Protein AF-A0A7V0UKB4-F1 (afdb_monomer)

Radius of gyration: 16.78 Å; Cα contacts (8 Å, |Δi|>4): 162; chains: 1; bounding box: 41×26×54 Å

Secondary structure (DSSP, 8-state):
----HHHHHHHHHHHHHHHHHHHHHHTTTS-HHHHGGGHHHHHHHHHHHHHHHHHHH-SS-HHHHHHHHHHHHHHHHHHHHHHHHSSSHHHHHHH-HHHHHHHHHHHHHHHHHHHHHHHHHHHHHHHHHHTT-

Solvent-accessible surface area (backbone atoms only — not comparable to full-atom values): 6764 Å² total; per-residue (Å²): 134,82,81,63,61,70,60,35,52,52,52,13,54,52,50,50,52,48,53,50,51,53,51,56,56,47,58,76,78,46,54,68,84,69,48,59,80,45,43,37,59,49,38,18,61,61,20,20,62,52,6,29,50,50,19,74,74,37,94,58,62,22,43,59,50,5,36,48,20,21,50,50,27,46,51,50,53,52,49,52,42,34,71,74,64,75,42,62,59,70,58,33,67,73,56,34,62,68,52,47,54,48,22,52,50,29,23,22,49,14,6,25,52,17,1,41,53,45,47,51,55,51,53,54,53,50,54,62,64,58,71,76,112

Mean predicted aligned error: 4.56 Å

pLDDT: mean 92.02, std 8.76, range [48.03, 98.44]

Sequence (133 aa):
MKIHWIWILVVAVLFEAALFAITAVLSLFMTTETILPAVPVMVFVVGIPFGMWIARKAAAGAVLHGALVGVVATLIYLGLILGQFGSLTPVIEMYGPVAFYSANALKILGCIAGAYAAARRRSDHRLASGSVR

Foldseek 3Di:
DDQPVVLLLVLLVVLLVVLVVVVVVVVVPDDLVVVLVCLLVVLLQSLQVSLLVQLVVDPDDSLVSLLSSLVSSLVVVVVVCCVVPVDCVVVCVSNPVVSVVSSSVSNSVSSNNNSVVNVVVVVVVVVVVVVPD

Structure (mmCIF, N/CA/C/O backbone):
data_AF-A0A7V0UKB4-F1
#
_entry.id   AF-A0A7V0UKB4-F1
#
loop_
_atom_site.group_PDB
_atom_site.id
_atom_site.type_symbol
_atom_site.label_atom_id
_atom_site.label_alt_id
_atom_site.label_comp_id
_atom_site.label_asym_id
_atom_site.label_entity_id
_atom_site.label_seq_id
_atom_site.pdbx_PDB_ins_code
_atom_site.Cartn_x
_atom_site.Cartn_y
_atom_site.Cartn_z
_atom_site.occupancy
_atom_site.B_iso_or_equiv
_atom_site.auth_seq_id
_atom_site.auth_comp_id
_atom_site.auth_asym_id
_atom_site.auth_atom_id
_atom_site.pdbx_PDB_model_num
ATOM 1 N N . MET A 1 1 ? -16.731 11.458 14.442 1.00 65.44 1 MET A N 1
ATOM 2 C CA . MET A 1 1 ? -15.516 10.607 14.383 1.00 65.44 1 MET A CA 1
ATOM 3 C C . MET A 1 1 ? -14.300 11.522 14.293 1.00 65.44 1 MET A C 1
ATOM 5 O O . MET A 1 1 ? -14.372 12.475 13.532 1.00 65.44 1 MET A O 1
ATOM 9 N N . LYS A 1 2 ? -13.229 11.297 15.068 1.00 82.00 2 LYS A N 1
ATOM 10 C CA . LYS A 1 2 ? -11.985 12.089 14.967 1.00 82.00 2 LYS A CA 1
ATOM 11 C C . LYS A 1 2 ? -10.978 11.338 14.091 1.00 82.00 2 LYS A C 1
ATOM 13 O O . LYS A 1 2 ? -10.694 10.174 14.373 1.00 82.00 2 LYS A O 1
ATOM 18 N N . ILE A 1 3 ? -10.484 11.986 13.036 1.00 85.44 3 ILE A N 1
ATOM 19 C CA . ILE A 1 3 ? -9.481 11.421 12.122 1.00 85.44 3 ILE A CA 1
ATOM 20 C C . ILE A 1 3 ? -8.088 11.695 12.695 1.00 85.44 3 ILE A C 1
ATOM 22 O O . ILE A 1 3 ? -7.735 12.844 12.953 1.00 85.44 3 ILE A O 1
ATOM 26 N N . HIS A 1 4 ? -7.291 10.645 12.896 1.00 88.06 4 HIS A N 1
ATOM 27 C CA . HIS A 1 4 ? -5.933 10.755 13.442 1.00 88.06 4 HIS A CA 1
ATOM 28 C C . HIS A 1 4 ? -4.898 10.905 12.319 1.00 88.06 4 HIS A C 1
ATOM 30 O O . HIS A 1 4 ? -4.139 9.978 12.038 1.00 88.06 4 HIS A O 1
ATOM 36 N N . TRP A 1 5 ? -4.871 12.075 11.677 1.00 92.81 5 TRP A N 1
ATOM 37 C CA . TRP A 1 5 ? -4.040 12.354 10.495 1.00 92.81 5 TRP A CA 1
ATOM 38 C C . TRP A 1 5 ? -2.553 12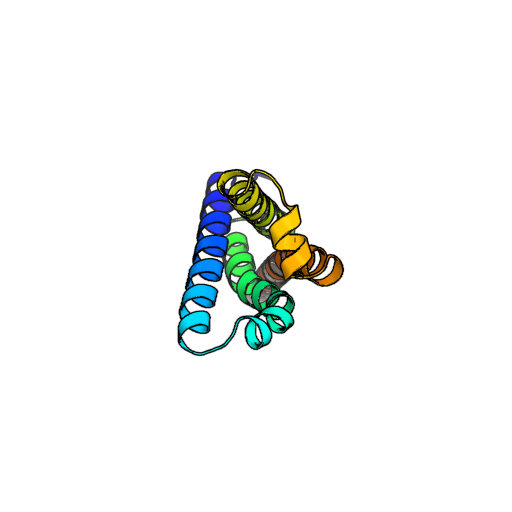.041 10.670 1.00 92.81 5 TRP A C 1
ATOM 40 O O . TRP A 1 5 ? -1.960 11.430 9.788 1.00 92.81 5 TRP A O 1
ATOM 50 N N . ILE A 1 6 ? -1.968 12.383 11.822 1.00 94.25 6 ILE A N 1
ATOM 51 C CA . ILE A 1 6 ? -0.550 12.109 12.102 1.00 94.25 6 ILE A CA 1
ATOM 52 C C . ILE A 1 6 ? -0.266 10.605 12.023 1.00 94.25 6 ILE A C 1
ATOM 54 O O . ILE A 1 6 ? 0.684 10.187 11.372 1.00 94.25 6 ILE A O 1
ATOM 58 N N . TRP A 1 7 ? -1.119 9.774 12.628 1.00 94.44 7 TRP A N 1
ATOM 59 C CA . TRP A 1 7 ? -0.951 8.322 12.575 1.00 94.44 7 TRP A CA 1
ATOM 60 C C . TRP A 1 7 ? -1.190 7.763 11.176 1.00 94.44 7 TRP A C 1
ATOM 62 O O . TRP A 1 7 ? -0.492 6.838 10.782 1.00 94.44 7 TRP A O 1
ATOM 72 N N . ILE A 1 8 ? -2.134 8.325 10.418 1.00 95.38 8 ILE A N 1
ATOM 73 C CA . ILE A 1 8 ? -2.355 7.930 9.021 1.00 95.38 8 ILE A CA 1
ATOM 74 C C . ILE A 1 8 ? -1.086 8.176 8.200 1.00 95.38 8 ILE A C 1
ATOM 76 O O . ILE A 1 8 ? -0.631 7.266 7.515 1.00 95.38 8 ILE A O 1
ATOM 80 N N . LEU A 1 9 ? -0.486 9.365 8.319 1.00 96.62 9 LEU A N 1
ATOM 81 C CA . LEU A 1 9 ? 0.752 9.719 7.622 1.00 96.62 9 LEU A CA 1
ATOM 82 C C . LEU A 1 9 ? 1.917 8.817 8.040 1.00 96.62 9 LEU A C 1
ATOM 84 O O . LEU A 1 9 ? 2.586 8.256 7.179 1.00 96.62 9 LEU A O 1
ATOM 88 N N . VAL A 1 10 ? 2.128 8.621 9.346 1.00 96.94 10 VAL A N 1
ATOM 89 C CA . VAL A 1 10 ? 3.209 7.764 9.863 1.00 96.94 10 VAL A CA 1
ATOM 90 C C . VAL A 1 10 ? 3.071 6.330 9.353 1.00 96.94 10 VAL A C 1
ATOM 92 O O . VAL A 1 10 ? 4.035 5.757 8.853 1.00 96.94 10 VAL A O 1
ATOM 95 N N . VAL A 1 11 ? 1.875 5.746 9.446 1.00 96.94 11 VAL A N 1
ATOM 96 C CA . VAL A 1 11 ? 1.633 4.370 8.991 1.00 96.94 11 VAL A CA 1
ATOM 97 C C . VAL A 1 11 ? 1.789 4.268 7.471 1.00 96.94 11 VAL A C 1
ATOM 99 O O . VAL A 1 11 ? 2.372 3.295 7.005 1.00 96.94 11 VAL A O 1
ATOM 102 N N . ALA A 1 12 ? 1.333 5.261 6.703 1.00 97.44 12 ALA A N 1
ATOM 103 C CA . ALA A 1 12 ? 1.482 5.280 5.248 1.00 97.44 12 ALA A CA 1
ATOM 104 C C . ALA A 1 12 ? 2.952 5.375 4.804 1.00 97.44 12 ALA A C 1
ATOM 106 O O . ALA A 1 12 ? 3.374 4.621 3.931 1.00 97.44 12 ALA A O 1
ATOM 107 N N . VAL A 1 13 ? 3.749 6.241 5.440 1.00 97.81 13 VAL A N 1
ATOM 108 C CA . VAL A 1 13 ? 5.193 6.353 5.170 1.00 97.81 13 VAL A CA 1
ATOM 109 C C . VAL A 1 13 ? 5.910 5.048 5.503 1.00 97.81 13 VAL A C 1
ATOM 111 O O . VAL A 1 13 ? 6.702 4.561 4.702 1.00 97.81 13 VAL A O 1
ATOM 114 N N . LEU A 1 14 ? 5.620 4.452 6.662 1.00 97.75 14 LEU A N 1
ATOM 115 C CA . LEU A 1 14 ? 6.235 3.183 7.057 1.00 97.75 14 LEU A CA 1
ATOM 116 C C . LEU A 1 14 ? 5.819 2.026 6.148 1.00 97.75 14 LEU A C 1
ATOM 118 O O . LEU A 1 14 ? 6.617 1.123 5.912 1.00 97.75 14 LEU A O 1
ATOM 122 N N . PHE A 1 15 ? 4.593 2.051 5.633 1.00 97.75 15 PHE A N 1
ATOM 123 C CA . PHE A 1 15 ? 4.121 1.060 4.680 1.00 97.75 15 PHE A CA 1
ATOM 124 C C . PHE A 1 15 ? 4.883 1.143 3.353 1.00 97.75 15 PHE A C 1
ATOM 12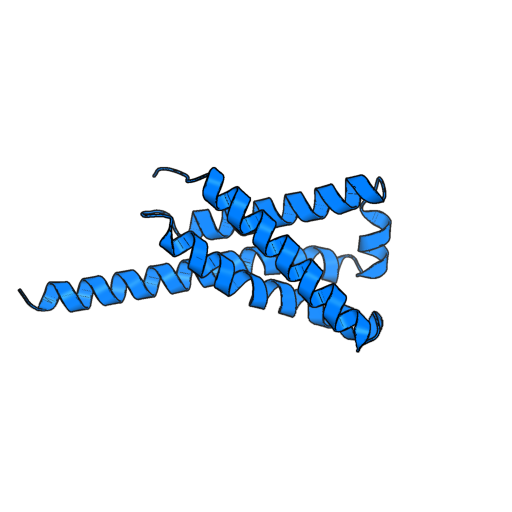6 O O . PHE A 1 15 ? 5.386 0.121 2.890 1.00 97.75 15 PHE A O 1
ATOM 133 N N . GLU A 1 16 ? 5.053 2.340 2.787 1.00 96.69 16 GLU A N 1
ATOM 134 C CA . GLU A 1 16 ? 5.885 2.515 1.587 1.00 96.69 16 GLU A CA 1
ATOM 135 C C . GLU A 1 16 ? 7.349 2.152 1.855 1.00 96.69 16 GLU A C 1
ATOM 137 O O . GLU A 1 16 ? 7.953 1.419 1.076 1.00 96.69 16 GLU A O 1
AT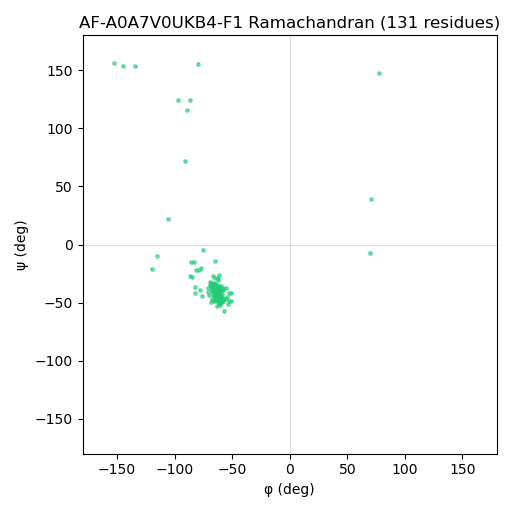OM 142 N N . ALA A 1 17 ? 7.911 2.568 2.994 1.00 97.38 17 ALA A N 1
ATOM 143 C CA . ALA A 1 17 ? 9.271 2.193 3.380 1.00 97.38 17 ALA A CA 1
ATOM 144 C C . ALA A 1 17 ? 9.444 0.666 3.475 1.00 97.38 17 ALA A C 1
ATOM 146 O O . ALA A 1 17 ? 10.461 0.132 3.035 1.00 97.38 17 ALA A O 1
ATOM 147 N N . ALA A 1 18 ? 8.442 -0.048 3.996 1.00 97.38 18 ALA A N 1
ATOM 148 C CA . ALA A 1 18 ? 8.447 -1.505 4.043 1.00 97.38 18 ALA A CA 1
ATOM 149 C C . ALA A 1 18 ? 8.394 -2.126 2.641 1.00 97.38 18 ALA A C 1
ATOM 151 O O . ALA A 1 18 ? 9.144 -3.062 2.373 1.00 97.38 18 ALA A O 1
ATOM 152 N N . LEU A 1 19 ? 7.563 -1.603 1.733 1.00 95.75 19 LEU A N 1
ATOM 153 C CA . LEU A 1 19 ? 7.509 -2.078 0.346 1.00 95.75 19 LEU A CA 1
ATOM 154 C C . LEU A 1 19 ? 8.835 -1.855 -0.388 1.00 95.75 19 LEU A C 1
ATOM 156 O O . LEU A 1 19 ? 9.311 -2.769 -1.064 1.00 95.75 19 LEU A O 1
ATOM 160 N N . PHE A 1 20 ? 9.463 -0.690 -0.213 1.00 94.69 20 PHE A N 1
ATOM 161 C CA . PHE A 1 20 ? 10.794 -0.422 -0.757 1.00 94.69 20 PHE A CA 1
ATOM 162 C C . PHE A 1 20 ? 11.843 -1.373 -0.183 1.00 94.69 20 PHE A C 1
ATOM 164 O O . PHE A 1 20 ? 12.607 -1.952 -0.950 1.00 94.69 20 PHE A O 1
ATOM 171 N N . ALA A 1 21 ? 11.858 -1.584 1.135 1.00 96.94 21 ALA A N 1
ATOM 172 C CA . ALA A 1 21 ? 12.803 -2.493 1.776 1.00 96.94 21 ALA A CA 1
ATOM 173 C C . ALA A 1 21 ? 12.630 -3.941 1.289 1.00 96.94 21 ALA A C 1
ATOM 175 O O . ALA A 1 21 ? 13.610 -4.583 0.918 1.00 96.94 21 ALA A O 1
ATOM 176 N N . ILE A 1 22 ? 11.391 -4.443 1.232 1.00 95.69 22 ILE A N 1
ATOM 177 C CA . ILE A 1 22 ? 11.093 -5.797 0.743 1.00 95.69 22 ILE A CA 1
ATOM 178 C C . ILE A 1 22 ? 11.524 -5.938 -0.717 1.00 95.69 22 ILE A C 1
ATOM 180 O O . ILE A 1 22 ? 12.214 -6.894 -1.060 1.00 95.69 22 ILE A O 1
ATOM 184 N N . THR A 1 23 ? 11.166 -4.975 -1.567 1.00 92.44 23 THR A N 1
ATOM 185 C CA . THR A 1 23 ? 11.519 -5.013 -2.992 1.00 92.44 23 THR A CA 1
ATOM 186 C C . THR A 1 23 ? 13.033 -4.945 -3.188 1.00 92.44 23 THR A C 1
ATOM 188 O O . THR A 1 23 ? 13.573 -5.720 -3.968 1.00 92.44 23 THR A O 1
ATOM 191 N N . ALA A 1 24 ? 13.736 -4.084 -2.446 1.00 94.12 24 ALA A N 1
ATOM 192 C CA . ALA A 1 24 ? 15.192 -3.981 -2.506 1.00 94.12 24 ALA A CA 1
ATOM 193 C C . ALA A 1 24 ? 15.873 -5.299 -2.116 1.00 94.12 24 ALA A C 1
ATOM 195 O O . ALA A 1 24 ? 16.783 -5.735 -2.813 1.00 94.12 24 ALA A O 1
ATOM 196 N N . VAL A 1 25 ? 15.402 -5.956 -1.050 1.00 95.75 25 VAL A N 1
ATOM 197 C CA . VAL A 1 25 ? 15.921 -7.264 -0.629 1.00 95.75 25 VAL A CA 1
ATOM 198 C C . VAL A 1 25 ? 15.628 -8.335 -1.680 1.00 95.75 25 VAL A C 1
ATOM 200 O O . VAL A 1 25 ? 16.528 -9.095 -2.021 1.00 95.75 25 VAL A O 1
ATOM 203 N N . LEU A 1 26 ? 14.414 -8.391 -2.237 1.00 94.75 26 LEU A N 1
ATOM 204 C CA . LEU A 1 26 ? 14.070 -9.360 -3.286 1.00 94.75 26 LEU A CA 1
ATOM 205 C C . LEU A 1 26 ? 14.928 -9.183 -4.542 1.00 94.75 26 LEU A C 1
ATOM 207 O O . LEU A 1 26 ? 15.367 -10.179 -5.112 1.00 94.75 26 LEU A O 1
ATOM 211 N N . SER A 1 27 ? 15.235 -7.943 -4.928 1.00 92.88 27 SER A N 1
ATOM 212 C CA . SER A 1 27 ? 16.106 -7.635 -6.070 1.00 92.88 27 SER A CA 1
ATOM 213 C C . SER A 1 27 ? 17.559 -8.096 -5.889 1.00 92.88 27 SER A C 1
ATOM 215 O O . SER A 1 27 ? 18.297 -8.147 -6.868 1.00 92.88 27 SER A O 1
ATOM 217 N N . LEU A 1 28 ? 17.987 -8.455 -4.670 1.00 95.81 28 LEU A N 1
ATOM 218 C CA . LEU A 1 28 ? 19.292 -9.093 -4.439 1.00 95.81 28 LEU A CA 1
ATOM 219 C C . LEU A 1 28 ? 19.298 -10.579 -4.825 1.00 95.81 28 LEU A C 1
ATOM 221 O O . LEU A 1 28 ? 20.367 -11.152 -5.024 1.00 95.81 28 LEU A O 1
ATOM 225 N N . PHE A 1 29 ? 18.123 -11.209 -4.906 1.00 95.56 29 PHE A N 1
ATOM 226 C CA . PHE A 1 29 ? 17.977 -12.654 -5.112 1.00 95.56 29 PHE A CA 1
ATOM 227 C C . PHE A 1 29 ? 17.209 -13.018 -6.385 1.00 95.56 29 PHE A C 1
ATOM 229 O O . PHE A 1 29 ? 17.311 -14.149 -6.855 1.00 95.56 29 PHE A O 1
ATOM 236 N N . MET A 1 30 ? 16.407 -12.100 -6.925 1.00 95.12 30 MET A N 1
ATOM 237 C CA . MET A 1 30 ? 15.471 -12.356 -8.018 1.00 95.12 30 MET A CA 1
ATOM 238 C C . MET A 1 30 ? 15.551 -11.267 -9.083 1.00 95.12 30 MET A C 1
ATOM 240 O O . MET A 1 30 ? 15.885 -10.116 -8.809 1.00 95.12 30 MET A O 1
ATOM 244 N N . THR A 1 31 ? 15.191 -11.632 -10.311 1.00 92.56 31 THR A N 1
ATOM 245 C CA . THR A 1 31 ? 15.099 -10.689 -11.426 1.00 92.56 31 THR A CA 1
ATOM 246 C C . THR A 1 31 ? 13.795 -9.901 -11.378 1.00 92.56 31 THR A C 1
ATOM 248 O O . THR A 1 31 ? 12.771 -10.362 -10.866 1.00 92.56 31 THR A O 1
ATOM 251 N N . THR A 1 32 ? 13.814 -8.719 -11.989 1.00 88.50 32 THR A N 1
ATOM 252 C CA . THR A 1 32 ? 12.649 -7.845 -12.169 1.00 88.50 32 THR A CA 1
ATOM 253 C C . THR A 1 32 ? 11.461 -8.596 -12.788 1.00 88.50 32 THR A C 1
ATOM 255 O O . THR A 1 32 ? 10.350 -8.489 -12.275 1.00 88.50 32 THR A O 1
ATOM 258 N N . GLU A 1 33 ? 11.697 -9.451 -13.790 1.00 89.38 33 GLU A N 1
ATOM 259 C CA . GLU A 1 33 ? 10.656 -10.271 -14.436 1.00 89.38 33 GLU A CA 1
ATOM 260 C C . GLU A 1 33 ? 9.975 -11.271 -13.489 1.00 89.38 33 GLU A C 1
ATOM 262 O O . GLU A 1 33 ? 8.800 -11.585 -13.662 1.00 89.38 33 GLU A O 1
ATOM 267 N N . THR A 1 34 ? 10.685 -11.741 -12.461 1.00 90.88 34 THR A N 1
ATOM 268 C CA . THR A 1 34 ? 10.133 -12.670 -11.463 1.00 90.88 34 THR A CA 1
ATOM 269 C C . THR A 1 34 ? 9.347 -11.923 -10.382 1.00 90.88 34 THR A C 1
ATOM 271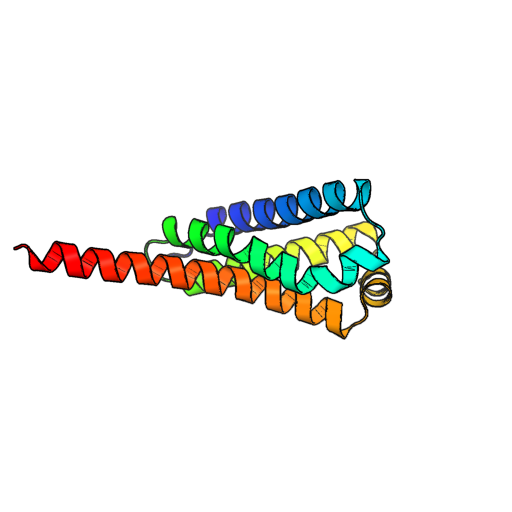 O O . THR A 1 34 ? 8.321 -12.406 -9.905 1.00 90.88 34 THR A O 1
ATOM 274 N N . ILE A 1 35 ? 9.810 -10.731 -9.994 1.00 90.88 35 ILE A N 1
ATOM 275 C CA . ILE A 1 35 ? 9.201 -9.936 -8.918 1.00 90.88 35 ILE A CA 1
ATOM 276 C C . ILE A 1 35 ? 7.912 -9.258 -9.393 1.00 90.88 35 ILE A C 1
ATOM 278 O O . ILE A 1 35 ? 6.911 -9.278 -8.674 1.00 90.88 35 ILE A O 1
ATOM 282 N N . LEU A 1 36 ? 7.918 -8.661 -10.589 1.00 90.31 36 LEU A N 1
ATOM 283 C CA . LEU A 1 36 ? 6.825 -7.815 -11.081 1.00 90.31 36 LEU A CA 1
ATOM 284 C C . LEU A 1 36 ? 5.436 -8.473 -11.032 1.00 90.31 36 LEU A C 1
ATOM 286 O O . LEU A 1 36 ? 4.518 -7.850 -10.490 1.00 90.31 36 LEU A O 1
ATOM 290 N N . PRO A 1 37 ? 5.254 -9.717 -11.519 1.00 90.69 37 PRO A N 1
ATOM 291 C CA . PRO A 1 37 ? 3.955 -10.387 -11.478 1.00 90.69 37 PRO A CA 1
ATOM 292 C C . PRO A 1 37 ? 3.429 -10.603 -10.052 1.00 90.69 37 PRO A C 1
ATOM 294 O O . PRO A 1 37 ? 2.218 -10.666 -9.839 1.00 90.69 37 PRO A O 1
ATOM 297 N N . ALA A 1 38 ? 4.323 -10.692 -9.062 1.00 91.38 38 ALA A N 1
ATOM 298 C CA . ALA A 1 38 ? 3.970 -10.898 -7.661 1.00 91.38 38 ALA A CA 1
ATOM 299 C C . ALA A 1 38 ? 3.644 -9.592 -6.915 1.00 91.38 38 ALA A C 1
ATOM 301 O O . ALA A 1 38 ? 3.046 -9.645 -5.836 1.00 91.38 38 ALA A O 1
ATOM 302 N N . VAL A 1 39 ? 3.988 -8.421 -7.467 1.00 92.00 39 VAL A N 1
ATOM 303 C CA . VAL A 1 39 ? 3.815 -7.120 -6.794 1.00 92.00 39 VAL A CA 1
ATOM 304 C C . VAL A 1 39 ? 2.375 -6.865 -6.337 1.00 92.00 39 VAL A C 1
ATOM 306 O O . VAL A 1 39 ? 2.216 -6.508 -5.169 1.00 92.00 39 VAL A O 1
ATOM 309 N N . PRO A 1 40 ? 1.315 -7.084 -7.146 1.00 93.62 40 PRO A N 1
ATOM 310 C CA . PRO A 1 40 ? -0.058 -6.834 -6.700 1.00 93.62 40 PRO A CA 1
ATOM 311 C C . PRO A 1 40 ? -0.451 -7.657 -5.462 1.00 93.62 40 PRO A C 1
ATOM 313 O O . PRO A 1 40 ? -1.095 -7.148 -4.542 1.00 93.62 40 PRO A O 1
ATOM 316 N N . VAL A 1 41 ? -0.016 -8.918 -5.400 1.00 95.31 41 VAL A N 1
ATOM 317 C CA . VAL A 1 41 ? -0.245 -9.792 -4.240 1.00 95.31 41 VAL A CA 1
ATOM 318 C C . VAL A 1 41 ? 0.590 -9.321 -3.052 1.00 95.31 41 VAL A C 1
ATOM 320 O O . VAL A 1 41 ? 0.084 -9.232 -1.933 1.00 95.31 41 VAL A O 1
ATOM 323 N N . MET A 1 42 ? 1.852 -8.965 -3.289 1.00 95.25 42 MET A N 1
ATOM 324 C CA . MET A 1 42 ? 2.768 -8.518 -2.247 1.00 95.25 42 MET A CA 1
ATOM 325 C C . MET A 1 42 ? 2.261 -7.242 -1.558 1.00 95.25 42 MET A C 1
ATOM 327 O O . MET A 1 42 ? 2.166 -7.209 -0.332 1.00 95.25 42 MET A O 1
ATOM 331 N N . VAL A 1 43 ? 1.841 -6.223 -2.317 1.00 96.75 43 VAL A N 1
ATOM 332 C CA . VAL A 1 43 ? 1.321 -4.968 -1.740 1.00 96.75 43 VAL A CA 1
ATOM 333 C C . VAL A 1 43 ? 0.020 -5.176 -0.967 1.00 96.75 43 VAL A C 1
ATOM 335 O O . VAL A 1 43 ? -0.180 -4.534 0.065 1.00 96.75 43 VAL A O 1
ATOM 338 N N . PHE A 1 44 ? -0.837 -6.101 -1.409 1.00 97.69 44 PHE A N 1
ATOM 339 C CA . PHE A 1 44 ? -2.034 -6.485 -0.662 1.00 97.69 44 PHE A CA 1
ATOM 340 C C . PHE A 1 44 ? -1.665 -7.107 0.688 1.00 97.69 44 PHE A C 1
ATOM 342 O O . PHE A 1 44 ? -2.132 -6.647 1.732 1.00 97.69 44 PHE A O 1
ATOM 349 N N . VAL A 1 45 ? -0.796 -8.123 0.673 1.00 97.81 45 VAL A N 1
ATOM 350 C CA . VAL A 1 45 ? -0.389 -8.869 1.873 1.00 97.81 45 VAL A CA 1
ATOM 351 C C . VAL A 1 45 ? 0.321 -7.961 2.870 1.00 97.81 45 VAL A C 1
ATOM 353 O O . VAL A 1 45 ? 0.001 -8.001 4.058 1.00 97.81 45 VAL A O 1
ATOM 356 N N . VAL A 1 46 ? 1.234 -7.106 2.405 1.00 97.81 46 VAL A N 1
ATOM 357 C CA . VAL A 1 46 ? 1.937 -6.148 3.269 1.00 97.81 46 VAL A CA 1
ATOM 358 C C . VAL A 1 46 ? 0.975 -5.078 3.789 1.00 97.81 46 VAL A C 1
ATOM 360 O O . VAL A 1 46 ? 1.108 -4.663 4.934 1.00 97.81 46 VAL A O 1
ATOM 363 N N . GLY A 1 47 ? -0.046 -4.670 3.030 1.00 97.69 47 GLY A N 1
ATOM 364 C CA . GLY A 1 47 ? -1.038 -3.690 3.489 1.00 97.69 47 GLY A CA 1
ATOM 365 C C . GLY A 1 47 ? -1.852 -4.147 4.710 1.00 97.69 47 GLY A C 1
ATOM 366 O O . GLY A 1 47 ? -2.228 -3.318 5.546 1.00 97.69 47 GLY A O 1
ATOM 367 N N . ILE A 1 48 ? -2.087 -5.456 4.862 1.00 97.88 48 ILE A N 1
ATOM 368 C CA . ILE A 1 48 ? -2.878 -6.043 5.961 1.00 97.88 48 ILE A CA 1
ATOM 369 C C . ILE A 1 48 ? -2.332 -5.675 7.354 1.00 97.88 48 ILE A C 1
ATOM 371 O O . ILE A 1 48 ? -3.088 -5.096 8.143 1.00 97.88 48 ILE A O 1
ATOM 375 N N . PRO A 1 49 ? -1.067 -5.964 7.722 1.00 97.94 49 PRO A N 1
ATOM 376 C CA . PRO A 1 49 ? -0.547 -5.629 9.047 1.00 97.94 49 PRO A CA 1
ATOM 377 C C . PRO A 1 49 ? -0.589 -4.123 9.345 1.00 97.94 49 PRO A C 1
ATOM 379 O O . PRO A 1 49 ? -0.919 -3.745 10.472 1.00 97.94 49 PRO A O 1
ATOM 382 N N . PHE A 1 50 ? -0.353 -3.254 8.355 1.00 97.50 50 PHE A N 1
ATOM 383 C CA . PHE A 1 50 ? -0.468 -1.799 8.534 1.00 97.50 50 PHE A CA 1
ATOM 384 C C . PHE A 1 50 ? -1.921 -1.362 8.764 1.00 97.50 50 PHE A C 1
ATOM 386 O O . PHE A 1 50 ? -2.192 -0.563 9.665 1.00 97.50 50 PHE A O 1
ATOM 393 N N . GLY A 1 51 ? -2.873 -1.956 8.038 1.00 96.06 51 GLY A N 1
ATOM 394 C CA . GLY A 1 51 ? -4.308 -1.791 8.278 1.00 96.06 51 GLY A CA 1
ATOM 395 C C . GLY A 1 51 ? -4.722 -2.207 9.692 1.00 96.06 51 GLY A C 1
ATOM 396 O O . GLY A 1 51 ? -5.411 -1.471 10.406 1.00 96.06 51 GLY A O 1
ATOM 397 N N . MET A 1 52 ? -4.247 -3.370 10.146 1.00 96.44 52 MET A N 1
ATOM 398 C CA . MET A 1 52 ? -4.481 -3.841 11.514 1.00 96.44 52 MET A CA 1
ATOM 399 C C . MET A 1 52 ? -3.885 -2.883 12.549 1.00 96.44 52 MET A C 1
ATOM 401 O O . MET A 1 52 ? -4.494 -2.646 13.596 1.00 96.44 52 MET A O 1
ATOM 405 N N . TRP A 1 53 ? -2.701 -2.337 12.276 1.00 95.75 53 TRP A N 1
ATOM 406 C CA . TRP A 1 53 ? -2.011 -1.430 13.182 1.00 95.75 53 TRP A CA 1
ATOM 407 C C . TRP A 1 53 ? -2.732 -0.089 13.326 1.00 95.75 53 TRP A C 1
ATOM 409 O O . TRP A 1 53 ? -3.023 0.312 14.459 1.00 95.75 53 TRP A O 1
ATOM 419 N N . ILE A 1 54 ? -3.107 0.569 12.222 1.00 95.19 54 ILE A N 1
ATOM 420 C CA . ILE A 1 54 ? -3.836 1.845 12.295 1.00 95.19 54 ILE A CA 1
ATOM 421 C C . ILE A 1 54 ? -5.199 1.668 12.964 1.00 95.19 54 ILE A C 1
ATOM 423 O O . ILE A 1 54 ? -5.618 2.506 13.768 1.00 95.19 54 ILE A O 1
ATOM 427 N N . ALA A 1 55 ? -5.855 0.528 12.734 1.00 92.81 55 ALA A N 1
ATOM 428 C CA . ALA A 1 55 ? -7.105 0.212 13.399 1.00 92.81 55 ALA A CA 1
ATOM 429 C C . ALA A 1 55 ? -6.950 0.209 14.923 1.00 92.81 55 ALA A C 1
ATOM 431 O O . ALA A 1 55 ? -7.855 0.695 15.598 1.00 92.81 55 ALA A O 1
ATOM 432 N N . ARG A 1 56 ? -5.823 -0.261 15.483 1.00 89.12 56 ARG A N 1
ATOM 433 C CA . ARG A 1 56 ? -5.556 -0.221 16.939 1.00 89.12 56 ARG A CA 1
ATOM 434 C C . ARG A 1 56 ? -5.437 1.201 17.489 1.00 89.12 56 ARG A C 1
ATOM 436 O O . ARG A 1 56 ? -5.758 1.408 18.654 1.00 89.12 56 ARG A O 1
ATOM 443 N N . LYS A 1 57 ? -4.994 2.162 16.675 1.00 86.94 57 LYS A N 1
ATOM 444 C CA . LYS A 1 57 ? -4.817 3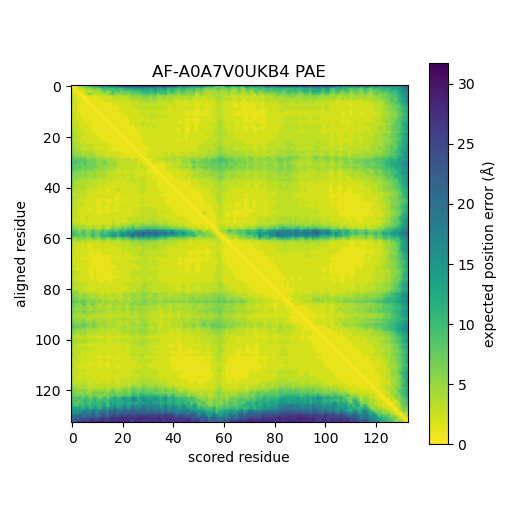.569 17.071 1.00 86.94 57 LYS A CA 1
ATOM 445 C C . LYS A 1 57 ? -6.093 4.399 16.909 1.00 86.94 57 LYS A C 1
ATOM 447 O O . LYS A 1 57 ? -6.290 5.355 17.650 1.00 86.94 57 LYS A O 1
ATOM 452 N N . ALA A 1 58 ? -6.981 4.017 15.994 1.00 79.00 58 ALA A N 1
ATOM 453 C CA . ALA A 1 58 ? -8.268 4.673 15.801 1.00 79.00 58 ALA A CA 1
ATOM 454 C C . ALA A 1 58 ? -9.364 4.048 16.688 1.00 79.00 58 ALA A C 1
ATOM 456 O O . ALA A 1 58 ? -9.744 2.890 16.510 1.00 79.00 58 ALA A O 1
ATOM 457 N N . ALA A 1 59 ? -9.912 4.827 17.628 1.00 65.88 59 ALA A N 1
ATOM 458 C CA . ALA A 1 59 ? -10.996 4.383 18.514 1.00 65.88 59 ALA A CA 1
ATOM 459 C C . ALA A 1 59 ? -12.328 4.117 17.775 1.00 65.88 59 ALA A C 1
ATOM 461 O O . ALA A 1 59 ? -13.123 3.290 18.216 1.00 65.88 59 ALA A O 1
ATOM 462 N N . ALA A 1 60 ? -12.562 4.796 16.645 1.00 77.06 60 ALA A N 1
ATOM 463 C CA . ALA A 1 60 ? -13.738 4.644 15.789 1.00 77.06 60 ALA A CA 1
ATOM 464 C C . ALA A 1 60 ? -13.356 4.814 14.307 1.00 77.06 60 ALA A C 1
ATOM 466 O O . ALA A 1 60 ? -12.388 5.503 13.988 1.00 77.06 60 ALA A O 1
ATOM 467 N N . GLY A 1 61 ? -14.123 4.200 13.398 1.00 85.06 61 GLY A N 1
ATOM 468 C CA . GLY A 1 61 ? -13.895 4.322 11.952 1.00 85.06 61 GLY A CA 1
ATOM 469 C C . GLY A 1 61 ? -12.634 3.605 11.460 1.00 85.06 61 GLY A C 1
ATOM 470 O O . GLY A 1 61 ? -11.917 4.139 10.619 1.00 85.06 61 GLY A O 1
ATOM 471 N N . ALA A 1 62 ? -12.334 2.416 11.994 1.00 90.50 62 ALA A N 1
ATOM 472 C CA . ALA A 1 62 ? -11.126 1.656 11.656 1.00 90.50 62 ALA A CA 1
ATOM 473 C C . ALA A 1 62 ? -10.970 1.416 10.143 1.00 90.50 62 ALA A C 1
ATOM 475 O O . ALA A 1 62 ? -9.899 1.665 9.603 1.00 90.50 62 ALA A O 1
ATOM 476 N N . VAL A 1 63 ? -12.046 1.010 9.458 1.00 94.69 63 VAL A N 1
ATOM 477 C CA . VAL A 1 63 ? -12.047 0.773 8.003 1.00 94.69 63 VAL A CA 1
ATOM 478 C C . VAL A 1 63 ? -11.687 2.040 7.227 1.00 94.69 63 VAL A C 1
ATOM 480 O O . VAL A 1 63 ? -10.837 1.987 6.345 1.00 94.69 63 VAL A O 1
ATOM 483 N N . LEU A 1 64 ? -12.262 3.189 7.603 1.00 95.06 64 LEU A N 1
ATOM 484 C CA . LEU A 1 64 ? -11.936 4.479 6.993 1.00 95.06 64 LEU A CA 1
ATOM 485 C C . LEU A 1 64 ? -10.458 4.839 7.195 1.00 95.06 64 LEU A C 1
ATOM 487 O O . LEU A 1 64 ? -9.808 5.274 6.255 1.00 95.06 64 LEU A O 1
ATOM 491 N N . HIS A 1 65 ? -9.902 4.624 8.391 1.00 95.44 65 HIS A N 1
ATOM 492 C CA . HIS A 1 65 ? -8.479 4.879 8.634 1.00 95.44 65 HIS A CA 1
ATOM 493 C C . HIS A 1 65 ? -7.579 3.935 7.822 1.00 95.44 65 HIS A C 1
ATOM 495 O O . HIS A 1 65 ? -6.561 4.381 7.306 1.00 95.44 65 HIS A O 1
ATOM 501 N N . GLY A 1 66 ? -7.961 2.662 7.669 1.00 96.50 66 GLY A N 1
ATOM 502 C CA . GLY A 1 66 ? -7.274 1.721 6.780 1.00 96.50 66 GLY A CA 1
ATOM 503 C C . GLY A 1 66 ? -7.295 2.186 5.322 1.00 96.50 66 GLY A C 1
ATOM 504 O O . GLY A 1 66 ? -6.248 2.231 4.682 1.00 96.50 66 GLY A O 1
ATOM 505 N N . ALA A 1 67 ? -8.458 2.612 4.822 1.00 97.62 67 ALA A N 1
ATOM 506 C CA . ALA A 1 67 ? -8.589 3.171 3.477 1.00 97.62 67 ALA A CA 1
ATOM 507 C C . ALA A 1 67 ? -7.716 4.422 3.292 1.00 97.62 67 ALA A C 1
ATOM 509 O O . ALA A 1 67 ? -6.975 4.511 2.317 1.00 97.62 67 ALA A O 1
ATOM 510 N N . LEU A 1 68 ? -7.747 5.355 4.251 1.00 97.38 68 LEU A N 1
ATOM 511 C CA . LEU A 1 68 ? -6.935 6.573 4.212 1.00 97.38 68 LEU A CA 1
ATOM 512 C C . LEU A 1 68 ? -5.435 6.267 4.226 1.00 97.38 68 LEU A C 1
ATOM 514 O O . LEU A 1 68 ? -4.702 6.901 3.478 1.00 97.38 68 LEU A O 1
ATOM 518 N N . VAL A 1 69 ? -4.973 5.286 5.009 1.00 98.00 69 VAL A N 1
ATOM 519 C CA . VAL A 1 69 ? -3.568 4.842 4.974 1.00 98.00 69 VAL A CA 1
ATOM 520 C C . VAL A 1 69 ? -3.192 4.348 3.580 1.00 98.00 69 VAL A C 1
ATOM 522 O O . VAL A 1 69 ? -2.185 4.794 3.040 1.00 98.00 69 VAL A O 1
ATOM 525 N N . GLY A 1 70 ? -4.008 3.483 2.973 1.00 97.75 70 GLY A N 1
ATOM 526 C CA . GLY A 1 70 ? -3.745 2.972 1.627 1.00 97.75 70 GLY A CA 1
ATOM 527 C C . GLY A 1 70 ? -3.736 4.069 0.557 1.00 97.75 70 GLY A C 1
ATOM 528 O O . GLY A 1 70 ? -2.861 4.084 -0.308 1.00 97.75 70 GLY A O 1
ATOM 529 N N . VAL A 1 71 ? -4.678 5.015 0.630 1.00 98.31 71 VAL A N 1
ATOM 530 C CA . VAL A 1 71 ? -4.754 6.159 -0.294 1.00 98.31 71 VAL A CA 1
ATOM 531 C C . VAL A 1 71 ? -3.545 7.073 -0.122 1.00 98.31 71 VAL A C 1
ATOM 533 O O . VAL A 1 71 ? -2.892 7.407 -1.103 1.00 98.31 71 VAL A O 1
ATOM 536 N N . VAL A 1 72 ? -3.202 7.446 1.112 1.00 98.25 72 VAL A N 1
ATOM 537 C CA . VAL A 1 72 ? -2.044 8.304 1.391 1.00 98.25 72 VAL A CA 1
ATOM 538 C C . VAL A 1 72 ? -0.744 7.621 0.968 1.00 98.25 72 VAL A C 1
ATOM 540 O O . VAL A 1 72 ? 0.087 8.268 0.343 1.00 98.25 72 VAL A O 1
ATOM 543 N N . ALA A 1 73 ? -0.581 6.320 1.223 1.00 97.88 73 ALA A N 1
ATOM 544 C CA . ALA A 1 73 ? 0.572 5.553 0.749 1.00 97.88 73 ALA A CA 1
ATOM 545 C C . ALA A 1 73 ? 0.660 5.552 -0.785 1.00 97.88 73 ALA A C 1
ATOM 547 O O . ALA A 1 73 ? 1.712 5.829 -1.351 1.00 97.88 73 ALA A O 1
ATOM 548 N N . THR A 1 74 ? -0.474 5.363 -1.466 1.00 98.00 74 THR A N 1
ATOM 549 C CA . THR A 1 74 ? -0.554 5.478 -2.930 1.00 98.00 74 THR A CA 1
ATOM 550 C C . THR A 1 74 ? -0.115 6.862 -3.406 1.00 98.00 74 THR A C 1
ATOM 552 O O . THR A 1 74 ? 0.691 6.961 -4.323 1.00 98.00 74 THR A O 1
ATOM 555 N N . LEU A 1 75 ? -0.585 7.937 -2.768 1.00 98.06 75 LEU A N 1
ATOM 556 C CA . LEU A 1 75 ? -0.180 9.301 -3.116 1.00 98.06 75 LEU A CA 1
ATOM 557 C C . LEU A 1 75 ? 1.312 9.548 -2.867 1.00 98.06 75 LEU A C 1
ATOM 559 O O . LEU A 1 75 ? 1.950 10.203 -3.685 1.00 98.06 75 LEU A O 1
ATOM 563 N N . ILE A 1 76 ? 1.876 9.001 -1.787 1.00 97.69 76 ILE A N 1
ATOM 564 C CA . ILE A 1 76 ? 3.319 9.053 -1.519 1.00 97.69 76 ILE A CA 1
ATOM 565 C C . ILE A 1 76 ? 4.076 8.355 -2.649 1.00 97.69 76 ILE A C 1
ATOM 567 O O . ILE A 1 76 ? 4.976 8.952 -3.230 1.00 97.69 76 ILE A O 1
ATOM 571 N N . TYR A 1 77 ? 3.685 7.133 -3.010 1.00 96.19 77 TYR A N 1
ATOM 572 C CA . T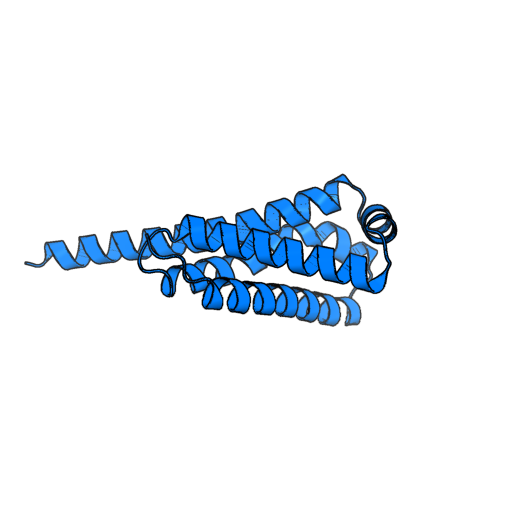YR A 1 77 ? 4.309 6.378 -4.096 1.00 96.19 77 TYR A CA 1
ATOM 573 C C . TYR A 1 77 ? 4.252 7.125 -5.435 1.00 96.19 77 TYR A C 1
ATOM 575 O O . TYR A 1 77 ? 5.277 7.291 -6.096 1.00 96.19 77 TYR A O 1
ATOM 583 N N . LEU A 1 78 ? 3.077 7.636 -5.813 1.00 96.69 78 LEU A N 1
ATOM 584 C CA . LEU A 1 78 ? 2.914 8.429 -7.033 1.00 96.69 78 LEU A CA 1
ATOM 585 C C . LEU A 1 78 ? 3.756 9.708 -6.989 1.00 96.69 78 LEU A C 1
ATOM 587 O O . LEU A 1 78 ? 4.398 10.050 -7.978 1.00 96.69 78 LEU A O 1
ATOM 591 N N . GLY A 1 79 ? 3.794 10.389 -5.842 1.00 97.25 79 GLY A N 1
ATOM 592 C CA . GLY A 1 79 ? 4.622 11.572 -5.627 1.00 97.25 79 GLY A CA 1
ATOM 593 C C . GLY A 1 79 ? 6.117 11.279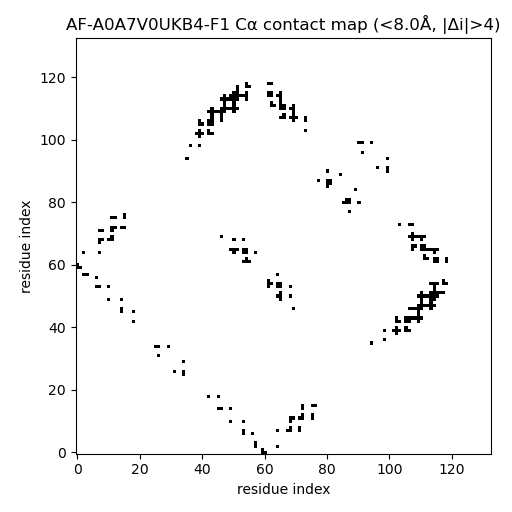 -5.760 1.00 97.25 79 GLY A C 1
ATOM 594 O O . GLY A 1 79 ? 6.829 12.069 -6.372 1.00 97.25 79 GLY A O 1
ATOM 595 N N . LEU A 1 80 ? 6.588 10.131 -5.263 1.00 95.88 80 LEU A N 1
ATOM 596 C CA . LEU A 1 80 ? 7.978 9.691 -5.423 1.00 95.88 80 LEU A CA 1
ATOM 597 C C . LEU A 1 80 ? 8.316 9.411 -6.890 1.00 95.88 80 LEU A C 1
ATOM 599 O O . LEU A 1 80 ? 9.354 9.866 -7.366 1.00 95.88 80 LEU A O 1
ATOM 603 N N . ILE A 1 81 ? 7.428 8.735 -7.628 1.00 95.38 81 ILE A N 1
ATOM 604 C CA . ILE A 1 81 ? 7.615 8.502 -9.069 1.00 95.38 81 ILE A CA 1
ATOM 605 C C . ILE A 1 81 ? 7.679 9.830 -9.820 1.00 95.38 81 ILE A C 1
ATOM 607 O O . ILE A 1 81 ? 8.596 10.047 -10.608 1.00 95.38 81 ILE A O 1
ATOM 611 N N . LEU A 1 82 ? 6.727 10.731 -9.568 1.00 96.12 82 LEU A N 1
ATOM 612 C CA . LEU A 1 82 ? 6.694 12.040 -10.215 1.00 96.12 82 LEU A CA 1
ATOM 613 C C . LEU A 1 82 ? 7.922 12.883 -9.857 1.00 96.12 82 LEU A C 1
ATOM 615 O O . LEU A 1 82 ? 8.473 13.542 -10.730 1.00 96.12 82 LEU A O 1
ATOM 619 N N . GLY A 1 83 ? 8.383 12.836 -8.607 1.00 95.56 83 GLY A N 1
ATOM 620 C CA . GLY A 1 83 ? 9.589 13.541 -8.174 1.00 95.56 83 GLY A CA 1
ATOM 621 C C . GLY A 1 83 ? 10.869 12.997 -8.812 1.00 95.56 83 GLY A C 1
ATOM 622 O O . GLY A 1 83 ? 11.773 13.770 -9.110 1.00 95.56 83 GLY A O 1
ATOM 623 N N . GLN A 1 84 ? 10.941 11.685 -9.051 1.00 93.56 84 GLN A N 1
ATOM 624 C CA . GLN A 1 84 ? 12.111 11.043 -9.649 1.00 93.56 84 GLN A CA 1
ATOM 625 C C . GLN A 1 84 ? 12.136 11.145 -11.182 1.00 93.56 84 GLN A C 1
ATOM 627 O O . GLN A 1 84 ? 13.195 11.375 -11.759 1.00 93.56 84 GLN A O 1
ATOM 632 N N . PHE A 1 85 ? 10.993 10.952 -11.844 1.00 91.88 85 PHE A N 1
ATOM 633 C CA . PHE A 1 85 ? 10.914 10.795 -13.303 1.00 91.88 85 PHE A CA 1
ATOM 634 C C . PHE A 1 85 ? 10.156 11.920 -14.017 1.00 91.88 85 PHE A C 1
ATOM 636 O O . PHE A 1 85 ? 10.133 11.953 -15.245 1.00 91.88 85 PHE A O 1
ATOM 643 N N . GLY A 1 86 ? 9.473 12.808 -13.290 1.00 94.12 86 GLY A N 1
ATOM 644 C CA . GLY A 1 86 ? 8.612 13.851 -13.865 1.00 94.12 86 GLY A CA 1
ATOM 645 C C . GLY A 1 86 ? 7.322 13.335 -14.520 1.00 94.12 86 GLY A C 1
ATOM 646 O O . GLY A 1 86 ? 6.465 14.130 -14.895 1.00 94.12 86 GLY A O 1
ATOM 647 N N . SER A 1 87 ? 7.158 12.015 -14.653 1.00 94.25 87 SER A N 1
ATOM 648 C CA . SER A 1 87 ? 6.010 11.354 -15.278 1.00 94.25 87 SER A CA 1
ATOM 649 C C . SER A 1 87 ? 5.797 9.954 -14.696 1.00 94.25 87 SER A C 1
ATOM 651 O O . SER A 1 87 ? 6.729 9.326 -14.198 1.00 94.25 87 SER A O 1
ATOM 653 N N . LEU A 1 88 ? 4.567 9.441 -14.795 1.00 93.38 88 LEU A N 1
ATOM 654 C CA . LEU A 1 88 ? 4.226 8.058 -14.441 1.00 93.38 88 LEU A CA 1
ATOM 655 C C . LEU A 1 88 ? 4.525 7.056 -15.570 1.00 93.38 88 LEU A C 1
ATOM 657 O O . LEU A 1 88 ? 4.557 5.852 -15.314 1.00 93.38 88 LEU A O 1
ATOM 661 N N . THR A 1 89 ? 4.749 7.537 -16.799 1.00 94.38 89 THR A N 1
ATOM 662 C CA . THR A 1 89 ? 4.926 6.705 -18.002 1.00 94.38 89 THR A CA 1
ATOM 663 C C . THR A 1 89 ? 5.968 5.595 -17.833 1.00 94.38 89 THR A C 1
ATOM 665 O O . THR A 1 89 ? 5.607 4.447 -18.084 1.00 94.38 89 THR A O 1
ATOM 668 N N . PRO A 1 90 ? 7.193 5.852 -17.322 1.00 93.00 90 PRO A N 1
ATOM 669 C CA . PRO A 1 90 ? 8.227 4.813 -17.257 1.00 93.00 90 PRO A CA 1
ATOM 670 C C . PRO A 1 90 ? 7.824 3.620 -16.382 1.00 93.00 90 PRO A C 1
ATOM 672 O O . PRO A 1 90 ? 8.132 2.469 -16.678 1.00 93.00 90 PRO A O 1
ATOM 675 N N . VAL A 1 91 ? 7.098 3.888 -15.296 1.00 92.62 91 VAL A N 1
ATOM 676 C CA . VAL A 1 91 ? 6.653 2.847 -14.366 1.00 92.62 91 VAL A CA 1
ATOM 677 C C . VAL A 1 91 ? 5.450 2.096 -14.931 1.00 92.62 91 VAL A C 1
ATOM 679 O O . VAL A 1 91 ? 5.376 0.876 -14.801 1.00 92.62 91 VAL A O 1
ATOM 682 N N . ILE A 1 92 ? 4.523 2.798 -15.588 1.00 94.25 92 ILE A N 1
ATOM 683 C CA . ILE A 1 92 ? 3.369 2.169 -16.245 1.00 94.25 92 ILE A CA 1
ATOM 684 C C . ILE A 1 92 ? 3.826 1.256 -17.387 1.00 94.25 92 ILE A C 1
ATOM 686 O O . ILE A 1 92 ? 3.268 0.174 -17.538 1.00 94.25 92 ILE A O 1
ATOM 690 N N . GLU A 1 93 ? 4.842 1.646 -18.155 1.00 93.94 93 GLU A N 1
ATOM 691 C CA . GLU A 1 93 ? 5.426 0.809 -19.209 1.00 93.94 93 GLU 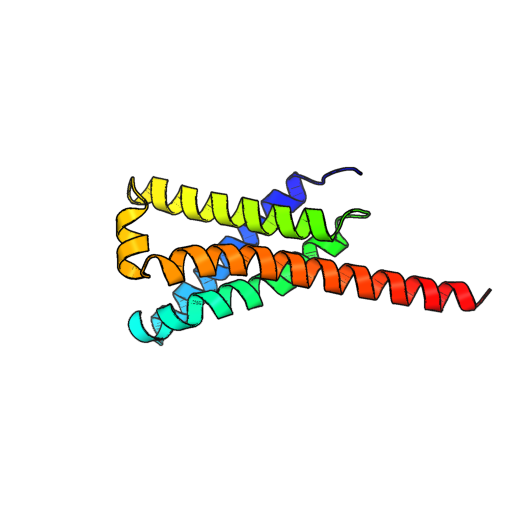A CA 1
ATOM 692 C C . GLU A 1 93 ? 6.136 -0.419 -18.633 1.00 93.94 93 GLU A C 1
ATOM 694 O O . GLU A 1 93 ? 5.963 -1.519 -19.151 1.00 93.94 93 GLU A O 1
ATOM 699 N N . MET A 1 94 ? 6.859 -0.258 -17.518 1.00 90.44 94 MET A N 1
ATOM 700 C CA . MET A 1 94 ? 7.529 -1.372 -16.841 1.00 90.44 94 MET A CA 1
ATOM 701 C C . MET A 1 94 ? 6.538 -2.406 -16.284 1.00 90.44 94 MET A C 1
ATOM 703 O O . MET A 1 94 ? 6.763 -3.604 -16.424 1.00 90.44 94 MET A O 1
ATOM 707 N N . TYR A 1 95 ? 5.452 -1.961 -15.640 1.00 87.75 95 TYR A N 1
ATOM 708 C CA . TYR A 1 95 ? 4.448 -2.853 -15.040 1.00 87.75 95 TYR A CA 1
ATOM 709 C C . TYR A 1 95 ? 3.377 -3.336 -16.021 1.00 87.75 95 TYR A C 1
ATOM 711 O O . TYR A 1 95 ? 2.773 -4.390 -15.818 1.00 87.75 95 TYR A O 1
ATOM 719 N N . GLY A 1 96 ? 3.094 -2.553 -17.053 1.00 92.88 96 GLY A N 1
ATOM 720 C CA . GLY A 1 96 ? 1.828 -2.596 -17.768 1.00 92.88 96 GLY A CA 1
ATOM 721 C C . GLY A 1 96 ? 0.709 -1.883 -16.985 1.00 92.88 96 GLY A C 1
ATOM 722 O O . GLY A 1 96 ? 0.662 -1.926 -15.747 1.00 92.88 96 GLY A O 1
ATOM 723 N N . PRO A 1 97 ? -0.254 -1.250 -17.681 1.00 92.44 97 PRO A N 1
ATOM 724 C CA . PRO A 1 97 ? -1.282 -0.421 -17.047 1.00 92.44 97 PRO A CA 1
ATOM 725 C C . PRO A 1 97 ? -2.154 -1.213 -16.068 1.00 92.44 97 PRO A C 1
ATOM 727 O O . PRO A 1 97 ? -2.442 -0.744 -14.968 1.00 92.44 97 PRO A O 1
ATOM 730 N N . VAL A 1 98 ? -2.534 -2.443 -16.426 1.00 92.69 98 VAL A N 1
ATOM 731 C CA . VAL A 1 98 ? -3.392 -3.284 -15.579 1.00 92.69 98 VAL A CA 1
ATOM 732 C C . VAL A 1 98 ? -2.706 -3.614 -14.255 1.00 92.69 98 VAL A C 1
ATOM 734 O O . VAL A 1 98 ? -3.315 -3.444 -13.198 1.00 92.69 98 VAL A O 1
ATOM 73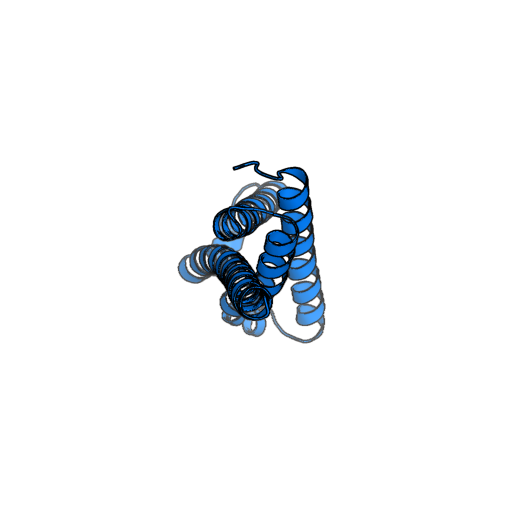7 N N . ALA A 1 99 ? -1.440 -4.041 -14.278 1.00 90.56 99 ALA A N 1
ATOM 738 C CA . ALA A 1 99 ? -0.703 -4.371 -13.060 1.00 90.56 99 ALA A CA 1
ATOM 739 C C . ALA A 1 99 ? -0.461 -3.123 -12.200 1.00 90.56 99 ALA A C 1
ATOM 741 O O . ALA A 1 99 ? -0.652 -3.172 -10.987 1.00 90.56 99 ALA A O 1
ATOM 742 N N . PHE A 1 100 ? -0.133 -1.985 -12.821 1.00 94.50 100 PHE A N 1
ATOM 743 C CA . PHE A 1 100 ? 0.088 -0.726 -12.111 1.00 94.50 100 PHE A CA 1
ATOM 744 C C . PHE A 1 100 ? -1.160 -0.261 -11.344 1.00 94.50 100 PHE A C 1
ATOM 746 O O . PHE A 1 100 ? -1.100 0.006 -10.138 1.00 94.50 100 PHE A O 1
ATOM 753 N N . TYR A 1 101 ? -2.316 -0.192 -12.011 1.00 94.81 101 TYR A N 1
ATOM 754 C CA . TYR A 1 101 ? -3.552 0.250 -11.362 1.00 94.81 101 TYR A CA 1
ATOM 755 C C . TYR A 1 101 ? -4.084 -0.784 -10.365 1.00 94.81 101 TYR A C 1
ATOM 757 O O . TYR A 1 101 ? -4.500 -0.413 -9.264 1.00 94.81 101 TYR A O 1
ATOM 765 N N . SER A 1 102 ? -4.031 -2.077 -10.704 1.00 95.44 102 SER A N 1
ATOM 766 C CA . SER A 1 102 ? -4.494 -3.133 -9.794 1.00 95.44 102 SER A CA 1
ATOM 767 C C . SER A 1 102 ? -3.624 -3.246 -8.544 1.00 95.44 102 SER A C 1
ATOM 769 O O . SER A 1 102 ? -4.181 -3.416 -7.464 1.00 95.44 102 SER A O 1
ATOM 771 N N . ALA A 1 103 ? -2.301 -3.064 -8.633 1.00 95.88 103 ALA A N 1
ATOM 772 C CA . ALA A 1 103 ? -1.425 -3.051 -7.463 1.00 95.88 103 ALA A CA 1
ATOM 773 C C . ALA A 1 103 ? -1.785 -1.909 -6.502 1.00 95.88 103 ALA A C 1
ATOM 775 O O . ALA A 1 103 ? -1.915 -2.131 -5.301 1.00 95.88 103 ALA A O 1
ATOM 776 N N . ASN A 1 104 ? -2.023 -0.696 -7.008 1.00 97.06 104 ASN A N 1
ATOM 777 C CA . ASN A 1 104 ? -2.419 0.426 -6.151 1.00 97.06 104 ASN A CA 1
ATOM 778 C C . ASN A 1 104 ? -3.834 0.248 -5.566 1.00 97.06 104 ASN A C 1
ATOM 780 O O . ASN A 1 104 ? -4.072 0.586 -4.407 1.00 97.06 104 ASN A O 1
ATOM 784 N N . ALA A 1 105 ? -4.764 -0.361 -6.306 1.00 97.31 105 ALA A N 1
ATOM 785 C CA . ALA A 1 105 ? -6.066 -0.730 -5.751 1.00 97.31 105 ALA A CA 1
ATOM 786 C C . ALA A 1 105 ? -5.930 -1.794 -4.645 1.00 97.31 105 ALA A C 1
ATOM 788 O O . ALA A 1 105 ? -6.487 -1.647 -3.555 1.00 97.31 105 ALA A O 1
ATOM 789 N N . LEU A 1 106 ? -5.140 -2.841 -4.890 1.00 97.94 106 LEU A N 1
ATOM 790 C CA . LEU A 1 106 ? -4.878 -3.923 -3.943 1.00 97.94 106 LEU A CA 1
ATOM 791 C C . LEU A 1 106 ? -4.137 -3.446 -2.695 1.00 97.94 106 LEU A C 1
ATOM 793 O O . LEU A 1 106 ? -4.439 -3.903 -1.595 1.00 97.94 106 LEU A O 1
ATOM 797 N N . LYS A 1 107 ? -3.246 -2.467 -2.834 1.00 96.94 107 LYS A N 1
ATOM 798 C CA . LYS A 1 107 ? -2.612 -1.754 -1.723 1.00 96.94 107 LYS A CA 1
ATOM 799 C C . LYS A 1 107 ? -3.666 -1.176 -0.768 1.00 96.94 107 LYS A C 1
ATOM 801 O O . LYS A 1 107 ? -3.636 -1.446 0.434 1.00 96.94 107 LYS A O 1
ATOM 806 N N . ILE A 1 108 ? -4.647 -0.448 -1.306 1.00 98.31 108 ILE A N 1
ATOM 807 C CA . ILE A 1 108 ? -5.752 0.126 -0.521 1.00 98.31 108 ILE A CA 1
ATOM 808 C C . ILE A 1 108 ? -6.609 -0.982 0.105 1.00 98.31 108 ILE A C 1
ATOM 810 O O . ILE A 1 108 ? -6.915 -0.929 1.301 1.00 98.31 108 ILE A O 1
ATOM 814 N N . LEU A 1 109 ? -6.961 -2.008 -0.674 1.00 98.44 109 LEU A N 1
ATOM 815 C CA . LEU A 1 109 ? -7.765 -3.136 -0.199 1.00 98.44 109 LEU A CA 1
ATOM 816 C C . LEU A 1 109 ? -7.075 -3.917 0.925 1.00 98.44 109 LEU A C 1
ATOM 818 O O . LEU A 1 109 ? -7.748 -4.312 1.875 1.00 98.44 109 LEU A O 1
ATOM 822 N N . GLY A 1 110 ? -5.754 -4.091 0.873 1.00 98.19 110 GLY A N 1
ATOM 823 C CA . GLY A 1 110 ? -4.976 -4.736 1.930 1.00 98.19 110 GLY A CA 1
ATOM 824 C C . GLY A 1 110 ? -5.086 -3.979 3.254 1.00 98.19 110 GLY A C 1
ATOM 825 O O . GLY A 1 110 ? -5.417 -4.566 4.290 1.00 98.19 110 GLY A O 1
ATOM 826 N N . CYS A 1 111 ? -4.915 -2.654 3.224 1.00 98.06 111 CYS A N 1
ATOM 827 C CA . CYS A 1 111 ? -5.077 -1.815 4.414 1.00 98.06 111 CYS A CA 1
ATOM 828 C C . CYS A 1 111 ? -6.517 -1.833 4.955 1.00 98.06 111 CYS A C 1
ATOM 830 O O . CYS A 1 111 ? -6.723 -1.893 6.172 1.00 98.06 111 CYS A O 1
ATOM 832 N N . ILE A 1 112 ? -7.521 -1.830 4.074 1.00 98.31 112 ILE A N 1
ATOM 833 C CA . ILE A 1 112 ? -8.935 -1.976 4.452 1.00 98.31 112 ILE A CA 1
ATOM 834 C C . ILE A 1 112 ? -9.181 -3.329 5.124 1.00 98.31 112 ILE A C 1
ATOM 836 O O . ILE A 1 112 ? -9.753 -3.373 6.216 1.00 98.31 112 ILE A O 1
ATOM 840 N N . ALA A 1 113 ? -8.728 -4.421 4.506 1.00 98.06 113 ALA A N 1
ATOM 841 C CA . ALA A 1 113 ? -8.927 -5.781 4.992 1.00 98.06 113 ALA A CA 1
ATOM 842 C C . ALA A 1 113 ? -8.305 -5.970 6.381 1.00 98.06 113 ALA A C 1
ATOM 844 O O . ALA A 1 113 ? -8.968 -6.456 7.302 1.00 98.06 113 ALA A O 1
ATOM 845 N N . GLY A 1 114 ? -7.069 -5.503 6.569 1.00 97.38 114 GLY A N 1
ATOM 846 C CA . GLY A 1 114 ? -6.405 -5.525 7.868 1.00 97.38 114 GLY A CA 1
ATOM 847 C C . GLY A 1 114 ? -7.147 -4.713 8.929 1.00 97.38 114 GLY A C 1
ATOM 848 O O . GLY A 1 114 ? -7.365 -5.186 10.051 1.00 97.38 114 GLY A O 1
ATOM 849 N N . ALA A 1 115 ? -7.593 -3.506 8.578 1.00 96.88 115 ALA A N 1
ATOM 850 C CA . ALA A 1 115 ? -8.308 -2.649 9.513 1.00 96.88 115 ALA A CA 1
ATOM 851 C C . ALA A 1 115 ? -9.675 -3.223 9.912 1.00 96.88 115 ALA A C 1
ATOM 853 O O . ALA A 1 115 ? -10.046 -3.183 11.092 1.00 96.88 115 ALA A O 1
ATOM 854 N N . TYR A 1 116 ? -10.396 -3.800 8.950 1.00 96.12 116 TYR A N 1
ATOM 855 C CA . TYR A 1 116 ? -11.655 -4.501 9.172 1.00 96.12 116 TYR A CA 1
ATOM 856 C C . TYR A 1 116 ? -11.465 -5.720 10.082 1.00 96.12 116 TYR A C 1
ATOM 858 O O . TYR A 1 116 ? -12.155 -5.841 11.096 1.00 96.12 116 TYR A O 1
ATOM 866 N N . ALA A 1 117 ? -10.482 -6.578 9.791 1.00 96.00 117 ALA A N 1
ATOM 867 C CA . ALA A 1 117 ? -10.194 -7.762 10.597 1.00 96.00 117 ALA A CA 1
ATOM 868 C C . ALA A 1 117 ? -9.859 -7.399 12.056 1.00 96.00 117 ALA A C 1
ATOM 870 O O . ALA A 1 117 ? -10.370 -8.019 12.991 1.00 96.00 117 ALA A O 1
ATOM 871 N N . ALA A 1 118 ? -9.052 -6.355 12.274 1.00 94.44 118 ALA A N 1
ATOM 872 C CA . ALA A 1 118 ? -8.726 -5.870 13.616 1.00 94.44 118 ALA A CA 1
ATOM 873 C C . ALA A 1 118 ? -9.922 -5.216 14.333 1.00 94.44 118 ALA A C 1
ATOM 875 O O . ALA A 1 118 ? -10.027 -5.286 15.560 1.00 94.44 118 ALA A O 1
ATOM 876 N N . ALA A 1 119 ? -10.827 -4.561 13.603 1.00 92.25 119 ALA A N 1
ATOM 877 C CA . ALA A 1 119 ? -12.061 -4.028 14.171 1.00 92.25 119 ALA A CA 1
ATOM 878 C C . ALA A 1 119 ? -13.003 -5.152 14.620 1.00 92.25 119 ALA A C 1
ATOM 880 O O . ALA A 1 119 ? -13.457 -5.126 15.762 1.00 92.25 119 ALA A O 1
ATOM 881 N N . ARG A 1 120 ? -13.213 -6.164 13.770 1.00 90.44 120 ARG A N 1
ATOM 882 C CA . ARG A 1 120 ? -14.080 -7.313 14.061 1.00 90.44 120 ARG A CA 1
ATOM 883 C C . ARG A 1 120 ? -13.633 -8.068 15.312 1.00 90.44 120 ARG A C 1
ATOM 885 O O . ARG A 1 120 ? -14.418 -8.202 16.242 1.00 90.44 120 ARG A O 1
ATOM 892 N N . ARG A 1 121 ? -12.341 -8.410 15.406 1.00 89.12 121 ARG A N 1
ATOM 893 C CA . ARG A 1 121 ? -11.773 -9.083 16.593 1.00 89.12 121 ARG A CA 1
ATOM 894 C C . ARG A 1 121 ? -12.028 -8.310 17.893 1.00 89.12 121 ARG A C 1
ATOM 896 O O . ARG A 1 121 ? -12.285 -8.910 18.929 1.00 89.12 121 ARG A O 1
ATOM 903 N N . ARG A 1 122 ? -11.974 -6.973 17.863 1.00 85.88 122 ARG A N 1
ATOM 904 C CA . ARG A 1 122 ? -12.246 -6.145 19.053 1.00 85.88 122 ARG A CA 1
ATOM 905 C C . ARG A 1 122 ? -13.715 -6.144 19.453 1.00 85.88 122 ARG A C 1
ATOM 907 O O . ARG A 1 122 ? -13.994 -6.113 20.649 1.00 85.88 122 ARG A O 1
ATOM 914 N N . SER A 1 123 ? -14.626 -6.153 18.486 1.00 83.44 123 SER A N 1
ATOM 915 C CA . SER A 1 123 ? -16.059 -6.275 18.759 1.00 83.44 123 SER A CA 1
ATOM 916 C C . SER A 1 123 ? -16.375 -7.626 19.399 1.00 83.44 123 SER A C 1
ATOM 918 O O . SER A 1 123 ? -17.026 -7.654 20.440 1.00 83.44 123 SER A O 1
ATOM 920 N N . ASP A 1 124 ? -15.820 -8.712 18.858 1.00 84.25 124 ASP A N 1
ATOM 921 C CA . ASP A 1 124 ? -16.023 -10.068 19.382 1.00 84.25 124 ASP A CA 1
ATOM 922 C C . ASP A 1 124 ? -15.510 -10.191 20.832 1.00 84.25 124 ASP A C 1
ATOM 924 O O . ASP A 1 124 ? -16.220 -10.680 21.711 1.00 84.25 124 ASP A O 1
ATOM 928 N N . HIS A 1 125 ? -14.321 -9.648 21.133 1.00 78.69 125 HIS A N 1
ATOM 929 C CA . HIS A 1 125 ? -13.786 -9.624 22.502 1.00 78.69 125 HIS A CA 1
ATOM 930 C C . HIS A 1 125 ? -14.625 -8.789 23.482 1.00 78.69 125 HIS A C 1
ATOM 932 O O . HIS A 1 125 ? -14.710 -9.147 24.655 1.00 78.69 125 HIS A O 1
ATOM 938 N N . ARG A 1 126 ? -15.235 -7.681 23.036 1.00 77.19 126 ARG A N 1
ATOM 939 C CA . ARG A 1 126 ? -16.126 -6.863 23.881 1.00 77.19 126 ARG A CA 1
ATOM 940 C C . ARG A 1 126 ? -17.429 -7.587 24.215 1.00 77.19 126 ARG A C 1
ATOM 942 O O . ARG A 1 126 ? -17.919 -7.443 25.329 1.00 77.19 126 ARG A O 1
ATOM 949 N N . LEU A 1 127 ? -17.978 -8.352 23.271 1.00 79.12 127 LEU A N 1
ATOM 950 C CA . LEU A 1 127 ? -19.177 -9.162 23.504 1.00 79.12 127 LEU A CA 1
ATOM 951 C C . LEU A 1 127 ? -18.892 -10.286 24.508 1.00 79.12 127 LEU A C 1
ATOM 953 O O . LEU A 1 127 ? -19.655 -10.474 25.452 1.00 79.12 127 LEU A O 1
ATOM 957 N N . ALA A 1 128 ? -17.752 -10.967 24.362 1.00 77.19 128 ALA A N 1
ATOM 958 C CA . ALA A 1 128 ? -17.343 -12.030 25.277 1.00 77.19 128 ALA A CA 1
ATOM 959 C C . ALA A 1 128 ? -17.100 -11.530 26.715 1.00 77.19 128 ALA A C 1
ATOM 961 O O . ALA A 1 128 ? -17.467 -12.212 27.666 1.00 77.19 128 ALA A O 1
ATOM 962 N N . SER A 1 129 ? -16.520 -10.337 26.898 1.00 78.12 129 SER A N 1
ATOM 963 C CA . SER A 1 129 ? -16.268 -9.776 28.236 1.00 78.12 129 SER A CA 1
ATOM 964 C C . SER A 1 129 ? -17.488 -9.103 28.880 1.00 78.12 129 SER A C 1
ATOM 966 O O . SER A 1 129 ? -17.532 -8.975 30.102 1.00 78.12 129 SER A O 1
ATOM 968 N N . GLY A 1 130 ? -18.480 -8.688 28.086 1.00 62.75 130 GLY A N 1
ATOM 969 C CA . GLY A 1 130 ? -19.750 -8.135 28.572 1.00 62.75 130 GLY A CA 1
ATOM 970 C C . GLY A 1 130 ? -20.753 -9.190 29.052 1.00 62.75 130 GLY A C 1
ATOM 971 O O . GLY A 1 130 ? -21.608 -8.871 29.865 1.00 62.75 130 GLY A O 1
ATOM 972 N N . SER A 1 131 ? -20.619 -10.441 28.599 1.00 58.44 131 SER A N 1
ATOM 973 C CA . SER A 1 131 ? -21.460 -11.584 28.994 1.00 58.44 131 SER A CA 1
ATOM 974 C C . SER A 1 131 ? -21.155 -12.140 30.399 1.00 58.44 131 SER A C 1
ATOM 976 O O . SER A 1 131 ? -21.826 -13.071 30.837 1.00 58.44 131 SER A O 1
ATOM 978 N N . VAL A 1 132 ? -20.128 -11.626 31.086 1.00 56.31 132 VAL A N 1
ATOM 979 C CA . VAL A 1 132 ? -19.652 -12.126 32.396 1.00 56.31 132 VAL A CA 1
ATOM 980 C C . VAL A 1 132 ? -20.061 -11.183 33.545 1.00 56.31 132 VAL A C 1
ATOM 982 O O . VAL A 1 132 ? -19.424 -11.163 34.593 1.00 56.31 132 VAL A O 1
ATOM 985 N N . ARG A 1 133 ? -21.096 -10.355 33.365 1.00 48.03 133 ARG A N 1
ATOM 986 C CA . ARG A 1 133 ? -21.639 -9.485 34.421 1.00 48.03 133 ARG A CA 1
ATOM 987 C C . ARG A 1 133 ? -23.131 -9.677 34.595 1.00 48.03 133 ARG A C 1
ATOM 989 O O . ARG A 1 133 ? -23.813 -9.794 33.556 1.00 48.03 133 ARG A O 1
#